Protein AF-H4F6V3-F1 (afdb_monomer)

Radius of gyration: 18.82 Å; Cα contacts (8 Å, |Δi|>4): 52; chains: 1; bounding box: 39×19×52 Å

pLDDT: mean 95.43, std 5.47, range [60.38, 98.56]

Sequence (71 aa):
MYSEFDREIGEERVEQERQARINAASAALKQQGREQCGCGATISQARRRVHPSATRCLECQVIVEKEAYLK

Solvent-accessible surface area (backbone atoms only — not comparable to full-atom values): 4093 Å² total; per-residue (Å²): 132,82,53,70,67,60,48,52,55,50,52,51,52,54,50,51,54,51,50,51,54,52,48,54,55,53,52,56,61,70,40,84,37,49,62,53,16,93,87,70,47,69,34,52,67,69,54,45,70,78,38,53,31,40,56,54,30,72,67,61,44,54,52,54,53,50,56,63,71,74,104

Mean predicted aligned error: 4.02 Å

Nearest PDB structures (foldseek):
  4ijj-assembly3_C  TM=8.752E-01  e=9.074E-01  Pseudomonas aeruginosa UCBPP-PA14

Structure (mmCIF, N/CA/C/O backbone):
data_AF-H4F6V3-F1
#
_entry.id   AF-H4F6V3-F1
#
loop_
_atom_site.group_PDB
_atom_site.id
_atom_site.type_symbol
_atom_site.label_atom_id
_atom_site.label_alt_id
_atom_site.label_comp_id
_atom_site.label_asym_id
_atom_site.label_entity_id
_atom_site.label_seq_id
_atom_site.pdbx_PDB_ins_code
_atom_site.Cartn_x
_atom_site.Cartn_y
_atom_site.Cartn_z
_atom_site.occupancy
_atom_site.B_iso_or_equiv
_atom_site.auth_seq_id
_atom_site.auth_comp_id
_atom_site.auth_asym_id
_atom_site.auth_atom_id
_atom_site.pdbx_PDB_model_num
ATOM 1 N N . MET A 1 1 ? 16.128 -6.363 -36.835 1.00 79.50 1 MET A N 1
ATOM 2 C CA . MET A 1 1 ? 16.542 -7.119 -35.635 1.00 79.50 1 MET A CA 1
ATOM 3 C C . MET A 1 1 ? 17.237 -6.122 -34.729 1.00 79.50 1 MET A C 1
ATOM 5 O O . MET A 1 1 ? 18.121 -5.440 -35.229 1.00 79.50 1 MET A O 1
ATOM 9 N N . TYR A 1 2 ? 16.774 -5.942 -33.492 1.00 83.62 2 TYR A N 1
ATOM 10 C CA . TYR A 1 2 ? 17.416 -5.022 -32.544 1.00 83.62 2 TYR A CA 1
ATOM 11 C C . TYR A 1 2 ? 18.823 -5.512 -32.197 1.00 83.62 2 TYR A C 1
ATOM 13 O O . TYR A 1 2 ? 19.046 -6.727 -32.161 1.00 83.62 2 TYR A O 1
ATOM 21 N N . SER A 1 3 ? 19.753 -4.583 -31.968 1.00 94.75 3 SER A N 1
ATOM 22 C CA . SER A 1 3 ? 21.093 -4.933 -31.496 1.00 94.75 3 SER A CA 1
ATOM 23 C C . SER A 1 3 ? 21.045 -5.435 -30.049 1.00 94.75 3 SER A C 1
ATOM 25 O O . SER A 1 3 ? 20.056 -5.241 -29.345 1.00 94.75 3 SER A O 1
ATOM 27 N N . GLU A 1 4 ? 22.101 -6.104 -29.595 1.00 93.69 4 GLU A N 1
ATOM 28 C CA . GLU A 1 4 ? 22.229 -6.534 -28.195 1.00 93.69 4 GLU A CA 1
ATOM 29 C C . GLU A 1 4 ? 22.173 -5.337 -27.234 1.00 93.69 4 GLU A C 1
ATOM 31 O O . GLU A 1 4 ? 21.408 -5.357 -26.276 1.00 93.69 4 GLU A O 1
ATOM 36 N N . PHE A 1 5 ? 22.842 -4.239 -27.591 1.00 94.06 5 PHE A N 1
ATOM 37 C CA . PHE A 1 5 ? 22.794 -2.974 -26.859 1.00 94.06 5 PHE A CA 1
ATOM 38 C C . PHE A 1 5 ? 21.373 -2.392 -26.749 1.00 94.06 5 PHE A C 1
ATOM 40 O O . PHE A 1 5 ? 20.955 -1.956 -25.677 1.00 94.06 5 PHE A O 1
ATOM 47 N N . ASP A 1 6 ? 20.589 -2.428 -27.835 1.00 95.94 6 ASP A N 1
ATOM 48 C CA . ASP A 1 6 ? 19.190 -1.972 -27.803 1.00 95.94 6 ASP A CA 1
ATOM 49 C C . ASP A 1 6 ? 18.335 -2.827 -26.853 1.00 95.94 6 ASP A C 1
ATOM 51 O O . ASP A 1 6 ? 17.390 -2.325 -26.238 1.00 95.94 6 ASP A O 1
ATOM 55 N N . ARG A 1 7 ? 18.653 -4.123 -26.736 1.00 95.12 7 ARG A N 1
ATOM 56 C CA . ARG A 1 7 ? 17.952 -5.055 -25.844 1.00 95.12 7 ARG A CA 1
ATOM 57 C C . ARG A 1 7 ? 18.315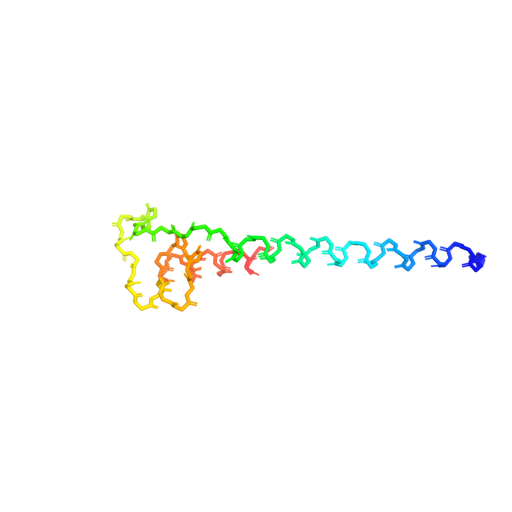 -4.802 -24.386 1.00 95.12 7 ARG A C 1
ATOM 59 O O . ARG A 1 7 ? 17.400 -4.696 -23.577 1.00 95.12 7 ARG A O 1
ATOM 66 N N . GLU A 1 8 ? 19.597 -4.618 -24.076 1.00 96.88 8 GLU A N 1
ATOM 67 C CA . GLU A 1 8 ? 20.068 -4.280 -22.725 1.00 96.88 8 GLU A CA 1
ATOM 68 C C . GLU A 1 8 ? 19.427 -2.984 -22.208 1.00 96.88 8 GLU A C 1
ATOM 70 O O . GLU A 1 8 ? 18.868 -2.962 -21.112 1.00 96.88 8 GLU A O 1
ATOM 75 N N . ILE A 1 9 ? 19.406 -1.922 -23.025 1.00 97.38 9 ILE A N 1
ATOM 76 C CA . ILE A 1 9 ? 18.735 -0.661 -22.664 1.00 97.38 9 ILE A CA 1
ATOM 77 C C . ILE A 1 9 ? 17.234 -0.875 -22.443 1.00 97.38 9 ILE A C 1
ATOM 79 O O . ILE A 1 9 ? 16.638 -0.278 -21.543 1.00 97.38 9 ILE A O 1
ATOM 83 N N . GLY A 1 10 ? 16.596 -1.691 -23.286 1.00 97.12 10 GLY A N 1
ATOM 84 C CA . GLY A 1 10 ? 15.181 -2.020 -23.144 1.00 97.12 10 GLY A CA 1
ATOM 85 C C . GLY A 1 10 ? 14.882 -2.709 -21.811 1.00 97.12 10 GLY A C 1
ATOM 86 O O . GLY A 1 10 ? 13.960 -2.303 -21.104 1.00 97.12 10 GLY A O 1
ATOM 87 N N . GLU A 1 11 ? 15.685 -3.709 -21.452 1.00 97.38 11 GLU A N 1
ATOM 88 C CA . GLU A 1 11 ? 15.570 -4.447 -20.191 1.00 97.38 11 GLU A CA 1
ATOM 89 C C . GLU A 1 11 ? 15.820 -3.543 -18.979 1.00 97.38 11 GLU A C 1
ATOM 91 O O . GLU A 1 11 ? 15.037 -3.561 -18.026 1.00 97.38 11 GLU A O 1
ATOM 96 N N . GLU A 1 12 ? 16.839 -2.681 -19.041 1.00 98.12 12 GLU A N 1
ATOM 97 C CA . GLU A 1 12 ? 17.136 -1.728 -17.972 1.00 98.12 12 GLU A CA 1
ATOM 98 C C . GLU A 1 12 ? 15.957 -0.778 -17.719 1.00 98.12 12 GLU A C 1
ATOM 100 O O . GLU A 1 12 ? 15.562 -0.562 -16.573 1.00 98.12 12 GLU A O 1
ATOM 105 N N . ARG A 1 13 ? 15.334 -0.243 -18.777 1.00 98.00 13 ARG A N 1
ATOM 106 C CA . ARG A 1 13 ? 14.175 0.657 -18.641 1.00 98.00 13 ARG A CA 1
ATO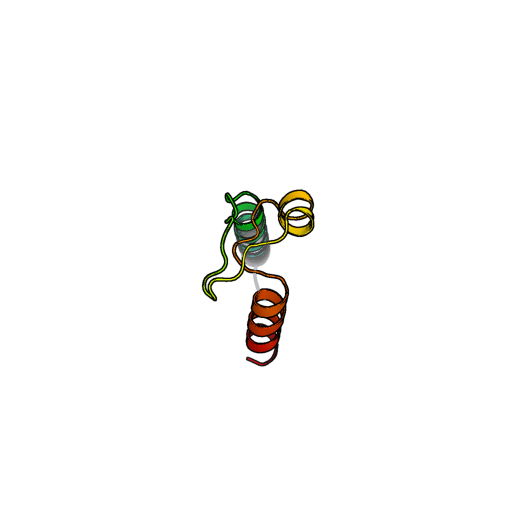M 107 C C . ARG A 1 13 ? 12.971 -0.039 -18.016 1.00 98.00 13 ARG A C 1
ATOM 109 O O . ARG A 1 13 ? 12.318 0.543 -17.151 1.00 98.00 13 ARG A O 1
ATOM 116 N N . VAL A 1 14 ? 12.694 -1.281 -18.413 1.00 98.19 14 VAL A N 1
ATOM 117 C CA . VAL A 1 14 ? 11.614 -2.082 -17.814 1.00 98.19 14 VAL A CA 1
ATOM 118 C C . VAL A 1 14 ? 11.862 -2.279 -16.319 1.00 98.19 14 VAL A C 1
ATOM 120 O O . VAL A 1 14 ? 10.945 -2.118 -15.508 1.00 98.19 14 VAL A O 1
ATOM 123 N N . GLU A 1 15 ? 13.102 -2.572 -15.935 1.00 98.25 15 GLU A N 1
ATOM 124 C CA . GLU A 1 15 ? 13.464 -2.768 -14.535 1.00 98.25 15 GLU A CA 1
ATOM 125 C C . GLU A 1 15 ? 13.393 -1.464 -13.727 1.00 98.25 15 GLU A C 1
ATOM 127 O O . GLU A 1 15 ? 12.854 -1.448 -12.617 1.00 98.25 15 GLU A O 1
ATOM 132 N N . GLN A 1 16 ? 13.837 -0.343 -14.302 1.00 98.25 16 GLN A N 1
ATOM 133 C CA . GLN A 1 16 ? 13.699 0.982 -13.696 1.00 98.25 16 GLN A CA 1
ATOM 134 C C . GLN A 1 16 ? 12.225 1.343 -13.453 1.00 98.25 16 GLN A C 1
ATOM 136 O O . GLN A 1 16 ? 11.874 1.79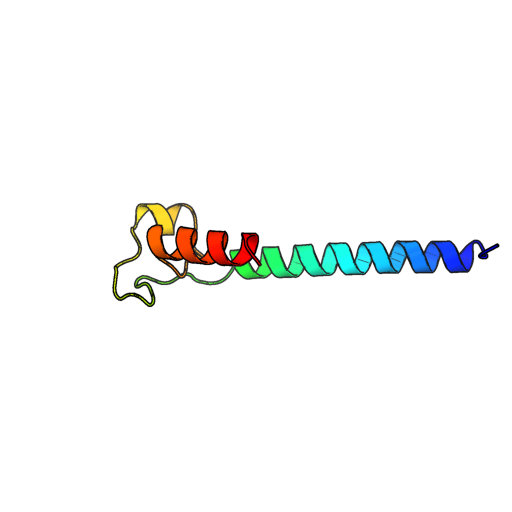3 -12.360 1.00 98.25 16 GLN A O 1
ATOM 141 N N . GLU A 1 17 ? 11.339 1.107 -14.425 1.00 98.38 17 GLU A N 1
ATOM 142 C CA . GLU A 1 17 ? 9.900 1.348 -14.266 1.00 98.38 17 GLU A CA 1
ATOM 143 C C . GLU A 1 17 ? 9.284 0.462 -13.178 1.00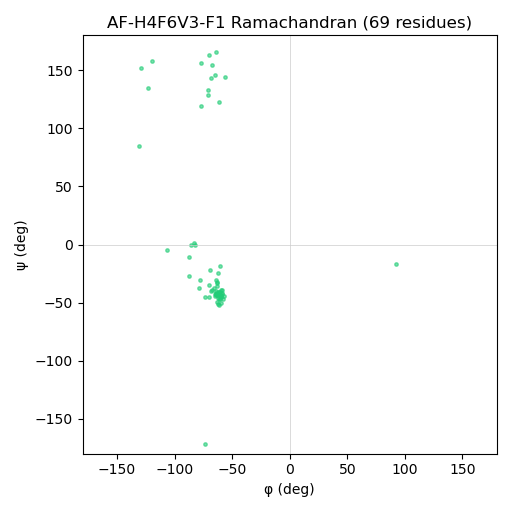 98.38 17 GLU A C 1
ATOM 145 O O . GLU A 1 17 ? 8.496 0.934 -12.346 1.00 98.38 17 GLU A O 1
ATOM 150 N N . ARG A 1 18 ? 9.661 -0.821 -13.147 1.00 98.31 18 ARG A N 1
ATOM 151 C CA . ARG A 1 18 ? 9.224 -1.767 -12.115 1.00 98.31 18 ARG A CA 1
ATOM 152 C C . ARG A 1 18 ? 9.653 -1.284 -10.732 1.00 98.31 18 ARG A C 1
ATOM 154 O O . ARG A 1 18 ? 8.818 -1.186 -9.825 1.00 98.31 18 ARG A O 1
ATOM 161 N N . GLN A 1 19 ? 10.926 -0.929 -10.577 1.00 98.56 19 GLN A N 1
ATOM 162 C CA . GLN A 1 19 ? 11.475 -0.466 -9.309 1.00 98.56 19 GLN A CA 1
ATOM 163 C C . GLN A 1 19 ? 10.857 0.868 -8.876 1.00 98.56 19 GLN A C 1
ATOM 165 O O . GLN A 1 19 ? 10.548 1.042 -7.696 1.00 98.56 19 GLN A O 1
ATOM 170 N N . ALA A 1 20 ? 10.589 1.784 -9.810 1.00 98.38 20 ALA A N 1
ATOM 171 C CA . ALA A 1 20 ? 9.902 3.041 -9.524 1.00 98.38 20 ALA A CA 1
ATOM 172 C C . ALA A 1 20 ? 8.499 2.807 -8.937 1.00 98.38 20 ALA A C 1
ATOM 174 O O . ALA A 1 20 ? 8.141 3.423 -7.929 1.00 98.38 20 ALA A O 1
ATOM 175 N N . ARG A 1 21 ? 7.723 1.868 -9.499 1.00 97.94 21 ARG A N 1
ATOM 176 C CA . ARG A 1 21 ? 6.390 1.506 -8.977 1.00 97.94 21 ARG A CA 1
ATOM 177 C C . ARG A 1 21 ? 6.463 0.878 -7.585 1.00 97.94 21 ARG A C 1
ATOM 179 O O . ARG A 1 21 ? 5.679 1.242 -6.708 1.00 97.94 21 ARG A O 1
ATOM 186 N N . ILE A 1 22 ? 7.426 -0.016 -7.355 1.00 98.25 22 ILE A N 1
ATOM 187 C CA . ILE A 1 22 ? 7.657 -0.632 -6.037 1.00 98.25 22 ILE A CA 1
ATOM 188 C C . ILE A 1 22 ? 8.040 0.429 -5.003 1.00 98.25 22 ILE A C 1
ATOM 190 O O . ILE A 1 22 ? 7.518 0.426 -3.884 1.00 98.25 22 ILE A O 1
ATOM 194 N N . ASN A 1 23 ? 8.917 1.361 -5.374 1.00 98.25 23 ASN A N 1
ATOM 195 C CA . ASN A 1 23 ? 9.349 2.447 -4.502 1.00 98.25 23 ASN A CA 1
ATOM 196 C C . ASN A 1 23 ? 8.177 3.362 -4.135 1.00 98.25 23 ASN A C 1
ATOM 198 O O . ASN A 1 23 ? 8.020 3.697 -2.961 1.00 98.25 23 ASN A O 1
ATOM 202 N N . ALA A 1 24 ? 7.321 3.710 -5.100 1.00 96.94 24 ALA A N 1
ATOM 203 C CA . AL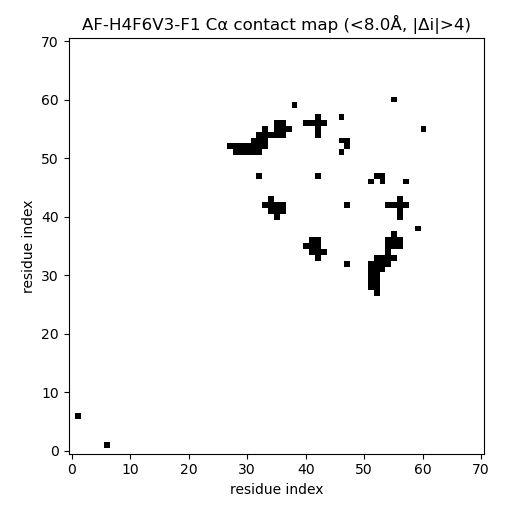A A 1 24 ? 6.127 4.514 -4.853 1.00 96.94 24 ALA A CA 1
ATOM 204 C C . ALA A 1 24 ? 5.154 3.822 -3.879 1.00 96.94 24 ALA A C 1
ATOM 206 O O . ALA A 1 24 ? 4.719 4.434 -2.901 1.00 96.94 24 ALA A O 1
ATOM 207 N N . ALA A 1 25 ? 4.872 2.530 -4.087 1.00 95.69 25 ALA A N 1
ATOM 208 C CA . ALA A 1 25 ? 4.022 1.749 -3.185 1.00 95.69 25 ALA A CA 1
ATOM 209 C C . ALA A 1 25 ? 4.629 1.640 -1.773 1.00 95.69 25 ALA A C 1
ATOM 211 O O . ALA A 1 25 ? 3.946 1.843 -0.769 1.00 95.69 25 ALA A O 1
ATOM 212 N N . SER A 1 26 ? 5.938 1.396 -1.689 1.00 96.50 26 SER A N 1
ATOM 213 C CA . SER A 1 26 ? 6.663 1.308 -0.418 1.00 96.50 26 SER A CA 1
ATOM 214 C C . SER A 1 26 ? 6.666 2.637 0.338 1.00 96.50 26 SER A C 1
ATOM 216 O O . SER A 1 26 ? 6.523 2.656 1.560 1.00 96.50 26 SER A O 1
ATOM 218 N N . ALA A 1 27 ? 6.819 3.757 -0.3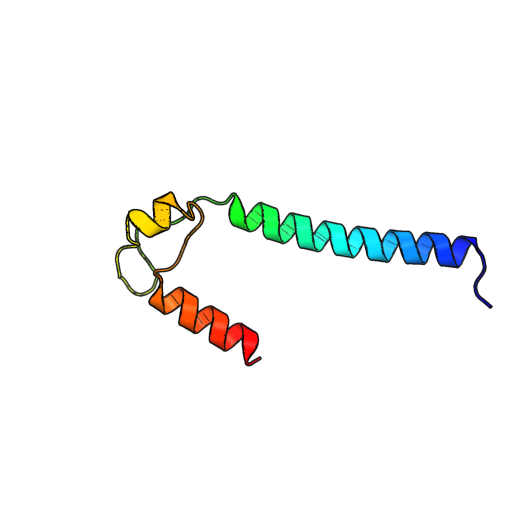72 1.00 96.19 27 ALA A N 1
ATOM 219 C CA . ALA A 1 27 ? 6.760 5.087 0.216 1.00 96.19 27 ALA A CA 1
ATOM 220 C C . ALA A 1 27 ? 5.368 5.382 0.791 1.00 96.19 27 ALA A C 1
ATOM 222 O O . ALA A 1 27 ? 5.279 5.876 1.913 1.00 96.19 27 ALA A O 1
ATOM 223 N N . ALA A 1 28 ? 4.294 5.013 0.083 1.00 93.56 28 ALA A N 1
ATOM 224 C CA . ALA A 1 28 ? 2.924 5.176 0.571 1.00 93.56 28 ALA A CA 1
ATOM 225 C C . ALA A 1 28 ? 2.677 4.419 1.891 1.00 93.56 28 ALA A C 1
ATOM 227 O O . ALA A 1 28 ? 2.055 4.958 2.806 1.00 93.56 28 ALA A O 1
ATOM 228 N N . LEU A 1 29 ? 3.229 3.208 2.039 1.00 94.62 29 LEU A N 1
ATOM 229 C CA . LEU A 1 29 ? 3.097 2.416 3.268 1.00 94.62 29 LEU A CA 1
ATOM 230 C C . LEU A 1 29 ? 3.853 2.998 4.472 1.00 94.62 29 LEU A C 1
ATOM 232 O O . LEU A 1 29 ? 3.491 2.693 5.609 1.00 94.62 29 LEU A O 1
ATOM 236 N N . LYS A 1 30 ? 4.871 3.836 4.244 1.00 94.69 30 LYS A N 1
ATOM 237 C CA . LYS A 1 30 ? 5.688 4.466 5.297 1.00 94.69 30 LYS A CA 1
ATOM 238 C C . LYS A 1 30 ? 5.117 5.787 5.817 1.00 94.69 30 LYS A C 1
ATOM 240 O O . LYS A 1 30 ? 5.630 6.315 6.800 1.00 94.69 30 LYS A O 1
ATOM 245 N N . GLN A 1 31 ? 4.100 6.344 5.162 1.00 93.44 31 GLN A N 1
ATOM 246 C CA . GLN A 1 31 ? 3.505 7.613 5.581 1.00 93.44 31 GLN A CA 1
ATOM 247 C C . GLN A 1 31 ? 2.781 7.481 6.926 1.00 93.44 31 GLN A C 1
ATOM 249 O O . GLN A 1 31 ? 2.304 6.410 7.294 1.00 93.44 31 GLN A O 1
ATOM 254 N N . GLN A 1 32 ? 2.666 8.584 7.664 1.00 95.00 32 GLN A N 1
ATOM 255 C CA . GLN A 1 32 ? 1.854 8.606 8.876 1.00 95.00 32 GLN A CA 1
ATOM 256 C C . GLN A 1 32 ? 0.365 8.542 8.507 1.00 95.00 32 GLN A C 1
ATOM 258 O O . GLN A 1 32 ? -0.116 9.316 7.677 1.00 95.00 32 GLN A O 1
ATOM 263 N N . GLY A 1 33 ? -0.367 7.614 9.124 1.00 96.19 33 GLY A N 1
ATOM 264 C CA . GLY A 1 33 ? -1.815 7.512 8.978 1.00 96.19 33 GLY A CA 1
ATOM 265 C C . GLY A 1 33 ? -2.567 8.615 9.721 1.00 96.19 33 GLY A C 1
ATOM 266 O O . GLY A 1 33 ? -1.990 9.563 10.253 1.00 96.19 33 GLY A O 1
ATOM 267 N N . ARG A 1 34 ? -3.893 8.485 9.768 1.00 96.69 34 ARG A N 1
ATOM 268 C CA . ARG A 1 34 ? -4.790 9.445 10.428 1.00 96.69 34 ARG A CA 1
ATOM 269 C C . ARG A 1 34 ? -5.583 8.786 11.545 1.00 96.69 34 ARG A C 1
ATOM 271 O O . ARG A 1 34 ? -5.798 7.577 11.548 1.00 96.69 34 ARG A O 1
ATOM 278 N N . GLU A 1 35 ? -6.061 9.600 12.480 1.00 97.44 35 GLU A N 1
ATOM 279 C CA . GLU A 1 35 ? -7.008 9.151 13.507 1.00 97.44 35 GLU A CA 1
ATOM 280 C C . GLU A 1 35 ? -8.462 9.264 13.046 1.00 97.44 35 GLU A C 1
ATOM 282 O O . GLU A 1 35 ? -9.308 8.483 13.478 1.00 97.44 35 GLU A O 1
ATOM 287 N N . GLN A 1 36 ? -8.744 10.198 12.136 1.00 98.00 36 GLN A N 1
ATOM 288 C CA . GLN A 1 36 ? -10.075 10.450 11.599 1.00 98.00 36 GLN A CA 1
ATOM 289 C C . GLN A 1 36 ? -10.078 10.312 10.075 1.00 98.00 36 GLN A C 1
ATOM 291 O O . GLN A 1 36 ? -9.181 10.789 9.375 1.00 98.00 36 GLN A O 1
ATOM 296 N N . CYS A 1 37 ? -11.094 9.620 9.569 1.00 98.06 37 CYS A N 1
ATOM 297 C CA . CYS A 1 37 ? -11.355 9.460 8.147 1.00 98.06 37 CYS A CA 1
ATOM 298 C C . CYS A 1 37 ? -11.992 10.735 7.574 1.00 98.06 37 CYS A C 1
ATOM 300 O O . CYS A 1 37 ? -12.680 11.464 8.284 1.00 98.06 37 CYS A O 1
ATOM 302 N N . GLY A 1 38 ? -11.856 10.960 6.263 1.00 97.38 38 GLY A N 1
ATOM 303 C CA . GLY A 1 38 ? -12.527 12.068 5.571 1.00 97.38 38 GLY A CA 1
ATOM 304 C C . GLY A 1 38 ? -14.062 12.030 5.642 1.00 97.38 38 GLY A C 1
ATOM 305 O O . GLY A 1 38 ? -14.694 13.060 5.460 1.00 97.38 38 GLY A O 1
ATOM 306 N N . CYS A 1 39 ? -14.664 10.876 5.955 1.00 97.50 39 CYS A N 1
ATOM 307 C CA . CYS A 1 39 ? -16.106 10.754 6.202 1.00 97.50 39 CYS A CA 1
ATOM 308 C C . CYS A 1 39 ? -16.539 11.148 7.630 1.00 97.50 39 CYS A C 1
ATOM 310 O O . CYS A 1 39 ? -17.714 11.036 7.958 1.00 97.50 39 CYS A O 1
ATOM 312 N N . GLY A 1 40 ? -15.605 11.548 8.501 1.00 97.44 40 GLY A N 1
ATOM 313 C CA . GLY A 1 40 ? -15.861 11.907 9.901 1.00 97.44 40 GLY A CA 1
ATOM 314 C C . GLY A 1 40 ? -15.713 10.754 10.903 1.00 97.44 40 GLY A C 1
ATOM 315 O O . GLY A 1 40 ? -15.524 11.007 12.093 1.00 97.44 40 GLY A O 1
ATOM 316 N N . ALA A 1 41 ? -15.713 9.497 10.447 1.00 97.44 41 ALA A N 1
ATOM 317 C CA . ALA A 1 41 ? -15.534 8.334 11.319 1.00 97.44 41 ALA A CA 1
ATOM 318 C C . ALA A 1 41 ? -14.113 8.240 11.903 1.00 97.44 41 ALA A C 1
ATOM 320 O O . ALA A 1 41 ? -13.117 8.486 11.214 1.00 97.44 41 ALA A O 1
ATOM 321 N N . THR A 1 42 ? -14.001 7.799 13.157 1.00 98.06 42 THR A N 1
ATOM 322 C CA . THR A 1 42 ? -12.711 7.472 13.781 1.00 98.06 42 THR A CA 1
ATOM 323 C C . THR A 1 42 ? -12.124 6.196 13.173 1.00 98.06 42 THR A C 1
ATOM 325 O O . THR A 1 42 ? -12.798 5.173 13.047 1.00 98.06 42 THR A O 1
ATOM 328 N N . ILE A 1 43 ? -10.840 6.226 12.814 1.00 98.06 43 ILE A N 1
ATOM 329 C CA . ILE A 1 43 ? -10.113 5.053 12.325 1.00 98.06 43 ILE A CA 1
ATOM 330 C C . ILE A 1 43 ? -9.773 4.165 13.523 1.00 98.06 43 ILE A C 1
ATOM 332 O O . ILE A 1 43 ? -9.057 4.570 14.447 1.00 98.06 43 ILE A O 1
ATOM 336 N N . SER A 1 44 ? -10.295 2.937 13.495 1.00 97.69 44 SER A N 1
ATOM 337 C CA . SER A 1 44 ? -10.187 2.008 14.618 1.00 97.69 44 SER A CA 1
ATOM 338 C C . SER A 1 44 ? -8.733 1.770 15.026 1.00 97.69 44 SER A C 1
ATOM 340 O O . SER A 1 44 ? -7.819 1.704 14.198 1.00 97.69 44 SER A O 1
ATOM 342 N N . GLN A 1 45 ? -8.513 1.606 16.331 1.00 97.06 45 GLN A N 1
ATOM 343 C CA . GLN A 1 45 ? -7.176 1.351 16.861 1.00 97.06 45 GLN A CA 1
ATOM 344 C C . GLN A 1 45 ? -6.571 0.068 16.271 1.00 97.06 45 GLN A C 1
ATOM 346 O O . GLN A 1 45 ? -5.393 0.055 15.927 1.00 97.06 45 GLN A O 1
ATOM 351 N N . ALA A 1 46 ? -7.377 -0.985 16.090 1.00 97.19 46 ALA A N 1
ATOM 352 C CA . ALA A 1 46 ? -6.941 -2.229 15.455 1.00 97.19 46 ALA A CA 1
ATOM 353 C C . ALA A 1 46 ? -6.392 -1.988 14.038 1.00 97.19 46 ALA A C 1
ATOM 355 O O . ALA A 1 46 ? -5.313 -2.475 13.705 1.00 97.19 46 ALA A O 1
ATOM 356 N N . ARG A 1 47 ? -7.077 -1.165 13.230 1.00 96.50 47 ARG A N 1
ATOM 357 C CA . ARG A 1 47 ? -6.622 -0.810 11.8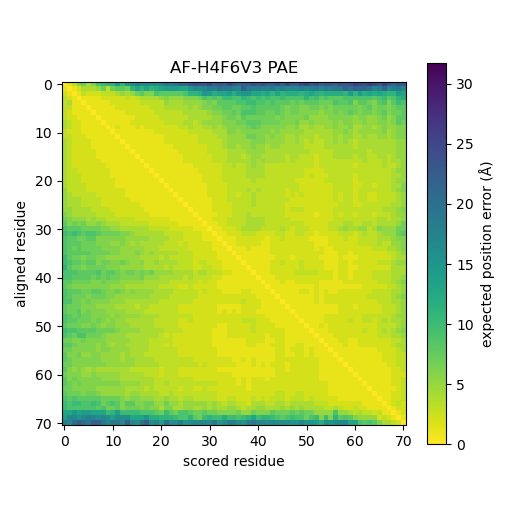79 1.00 96.50 47 ARG A CA 1
ATOM 358 C C . ARG A 1 47 ? -5.324 -0.011 11.910 1.00 96.50 47 ARG A C 1
ATOM 360 O O . ARG A 1 47 ? -4.418 -0.344 11.159 1.00 96.50 47 ARG A O 1
ATOM 367 N N . ARG A 1 48 ? -5.199 0.978 12.802 1.00 96.38 48 ARG A N 1
ATOM 368 C CA . ARG A 1 48 ? -3.963 1.772 12.954 1.00 96.38 48 ARG A CA 1
ATOM 369 C C . ARG A 1 48 ? -2.769 0.942 13.433 1.00 96.38 48 ARG A C 1
ATOM 371 O O . ARG A 1 48 ? -1.643 1.246 13.065 1.00 96.38 48 ARG A O 1
ATOM 378 N N . ARG A 1 49 ? -2.998 -0.111 14.226 1.00 95.69 49 ARG A N 1
ATOM 379 C CA . ARG A 1 49 ? -1.938 -1.039 14.657 1.00 95.69 49 ARG A CA 1
ATOM 380 C C . ARG A 1 49 ? -1.420 -1.901 13.506 1.00 95.69 49 ARG A C 1
ATOM 382 O O . ARG A 1 49 ? -0.215 -2.059 13.376 1.00 95.69 49 ARG A O 1
ATOM 389 N N . VAL A 1 50 ? -2.319 -2.451 12.688 1.00 95.94 50 VAL A N 1
ATOM 390 C CA . VAL A 1 50 ? -1.950 -3.336 11.566 1.00 95.94 50 VAL A CA 1
ATOM 391 C C . VAL A 1 50 ? -1.445 -2.543 10.361 1.00 95.94 50 VAL A C 1
ATOM 393 O O . VAL A 1 50 ? -0.514 -2.962 9.685 1.00 95.94 50 VAL A O 1
ATOM 396 N N . HIS A 1 51 ? -2.045 -1.383 10.099 1.00 95.88 51 HIS A N 1
ATOM 397 C CA . HIS A 1 51 ? -1.710 -0.513 8.980 1.00 95.88 51 HIS A CA 1
ATOM 398 C C . HIS A 1 51 ? -1.519 0.932 9.477 1.00 95.88 51 HIS A C 1
ATOM 400 O O . HIS A 1 51 ? -2.451 1.741 9.425 1.00 95.88 51 HIS A O 1
ATOM 406 N N . PRO A 1 52 ? -0.308 1.277 9.959 1.00 95.75 52 PRO A N 1
ATOM 407 C CA . PRO A 1 52 ? -0.023 2.591 10.547 1.00 95.75 52 PRO A CA 1
ATOM 408 C C . PRO A 1 52 ? -0.187 3.773 9.590 1.00 95.75 52 PRO A C 1
ATOM 410 O O . PRO A 1 52 ? -0.449 4.884 10.039 1.00 95.75 52 PRO A O 1
ATOM 413 N N . SER A 1 53 ? -0.076 3.532 8.284 1.00 97.06 53 SER A N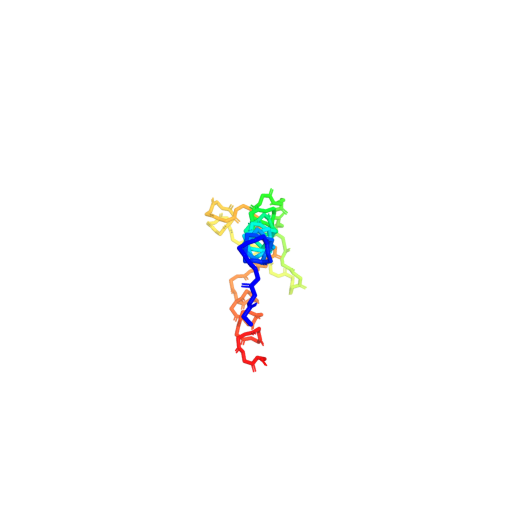 1
ATOM 414 C CA . SER A 1 53 ? -0.288 4.500 7.200 1.00 97.06 53 SER A CA 1
ATOM 415 C C . SER A 1 53 ? -1.757 4.679 6.796 1.00 97.06 53 SER A C 1
ATOM 417 O O . SER A 1 53 ? -2.053 5.459 5.894 1.00 97.06 53 SER A O 1
ATOM 419 N N . ALA A 1 54 ? -2.708 3.997 7.445 1.00 97.12 54 ALA A N 1
ATOM 420 C CA . ALA A 1 54 ? -4.117 4.085 7.075 1.00 97.12 54 ALA A CA 1
ATOM 421 C C . ALA A 1 54 ? -4.666 5.519 7.219 1.00 97.12 54 ALA A C 1
ATOM 423 O O . ALA A 1 54 ? -4.676 6.099 8.305 1.00 97.12 54 ALA A O 1
ATOM 424 N N . THR A 1 55 ? -5.193 6.072 6.122 1.00 97.12 55 THR A N 1
ATOM 425 C CA . THR A 1 55 ? -5.825 7.407 6.076 1.00 97.12 55 THR A CA 1
ATOM 426 C C . THR A 1 55 ? -7.352 7.358 5.962 1.00 97.12 55 THR A C 1
ATOM 428 O O . THR A 1 55 ? -8.009 8.398 6.022 1.00 97.12 55 THR A O 1
ATOM 431 N N . ARG A 1 56 ? -7.931 6.156 5.821 1.00 97.25 56 ARG A N 1
ATOM 432 C CA . ARG A 1 56 ? -9.378 5.906 5.712 1.00 97.25 56 ARG A CA 1
ATOM 433 C C . ARG A 1 56 ? -9.848 4.836 6.694 1.00 97.25 56 ARG A C 1
ATOM 435 O O . ARG A 1 56 ? -9.099 3.909 7.028 1.00 97.25 56 ARG A O 1
ATOM 442 N N . CYS A 1 57 ? -11.114 4.933 7.107 1.00 97.69 57 CYS A N 1
ATOM 443 C CA . CYS A 1 57 ? -11.813 3.828 7.760 1.00 97.69 57 CYS A CA 1
ATOM 444 C C . CYS A 1 57 ? -11.970 2.643 6.789 1.00 97.69 57 CYS A C 1
ATOM 446 O O . CYS A 1 57 ? -11.755 2.782 5.583 1.00 97.69 57 CYS A O 1
ATOM 448 N N . LEU A 1 58 ? -12.317 1.467 7.317 1.00 96.75 58 LEU A N 1
ATOM 449 C CA . LEU A 1 58 ? -12.411 0.244 6.515 1.00 96.75 58 LEU A CA 1
ATOM 450 C C . LEU A 1 58 ? -13.447 0.372 5.387 1.00 96.75 58 LEU A C 1
ATOM 452 O O . LEU A 1 58 ? -13.151 0.015 4.254 1.00 96.75 58 LEU A O 1
ATOM 456 N N . GLU A 1 59 ? -14.616 0.937 5.677 1.00 97.38 59 GLU A N 1
ATOM 457 C CA . GLU A 1 59 ? -15.701 1.102 4.701 1.00 97.38 59 GLU A CA 1
ATOM 458 C C . GLU A 1 59 ? -15.290 2.007 3.536 1.00 97.38 59 GLU A C 1
ATOM 460 O O . GLU A 1 59 ? -15.365 1.601 2.378 1.00 97.38 59 GLU A O 1
ATOM 465 N N . CYS A 1 60 ? -14.763 3.202 3.830 1.00 98.00 60 CYS A N 1
ATOM 466 C CA . CYS A 1 60 ? -14.270 4.107 2.793 1.00 98.00 60 CYS A CA 1
ATOM 467 C C . CYS A 1 60 ? -13.095 3.511 2.011 1.00 98.00 60 CYS A C 1
ATOM 469 O O . CYS A 1 60 ? -12.956 3.809 0.828 1.00 98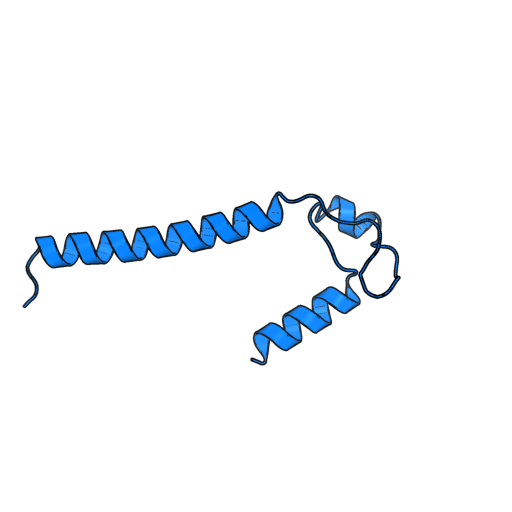.00 60 CYS A O 1
ATOM 471 N N . GLN A 1 61 ? -12.247 2.688 2.642 1.00 97.12 61 GLN A N 1
ATOM 472 C CA . GLN A 1 61 ? -11.181 1.990 1.924 1.00 97.12 61 GLN A CA 1
ATOM 473 C C . GLN A 1 61 ? -11.761 1.019 0.891 1.00 97.12 61 GLN A C 1
ATOM 475 O O . GLN A 1 61 ? -11.367 1.078 -0.268 1.00 97.12 61 GLN A O 1
ATOM 480 N N . VAL A 1 62 ? -12.723 0.182 1.290 1.00 96.94 62 VAL A N 1
ATOM 481 C CA . VAL A 1 62 ? -13.363 -0.794 0.395 1.00 96.94 62 VAL A CA 1
ATOM 482 C C . VAL A 1 62 ? -14.063 -0.101 -0.774 1.00 96.94 62 VAL A C 1
ATOM 484 O O . VAL A 1 62 ? -13.975 -0.582 -1.900 1.00 96.94 62 VAL A O 1
ATOM 487 N N . ILE A 1 63 ? -14.743 1.023 -0.533 1.00 97.06 63 ILE A N 1
ATOM 488 C CA . ILE A 1 63 ? -15.403 1.798 -1.596 1.00 97.06 63 ILE A CA 1
ATOM 489 C C . ILE A 1 63 ? -14.370 2.304 -2.608 1.00 97.06 63 ILE A C 1
ATOM 491 O O . ILE A 1 63 ? -14.499 2.028 -3.796 1.00 97.06 63 ILE A O 1
ATOM 495 N N . VAL A 1 64 ? -13.313 2.974 -2.136 1.00 96.38 64 VAL A N 1
ATOM 496 C CA . VAL A 1 64 ? -12.274 3.540 -3.012 1.00 96.38 64 VAL A CA 1
ATOM 497 C C . VAL A 1 64 ? -11.541 2.453 -3.801 1.00 96.38 64 VAL A C 1
ATOM 499 O O . VAL A 1 64 ? -11.264 2.638 -4.982 1.00 96.38 64 VAL A O 1
ATOM 502 N N . GLU A 1 65 ? -11.233 1.315 -3.179 1.00 95.69 65 GLU A N 1
ATOM 503 C CA . GLU A 1 65 ? -10.579 0.195 -3.867 1.00 95.69 65 GLU A CA 1
ATOM 504 C C . GLU A 1 65 ? -11.490 -0.444 -4.922 1.00 95.69 65 GLU A C 1
ATOM 506 O O . GLU A 1 65 ? -11.024 -0.754 -6.018 1.00 95.69 65 GLU A O 1
ATOM 511 N N . LYS A 1 66 ? -12.793 -0.581 -4.641 1.00 96.12 66 LYS A N 1
ATOM 512 C CA . LYS A 1 66 ? -13.774 -1.045 -5.634 1.00 96.12 66 LYS A CA 1
ATOM 513 C C . LYS A 1 66 ? -13.870 -0.087 -6.817 1.00 96.12 66 LYS A C 1
ATOM 515 O O . LYS A 1 66 ? -13.837 -0.535 -7.956 1.00 96.12 66 LYS A O 1
ATOM 520 N N . GLU A 1 67 ? -13.959 1.216 -6.564 1.00 95.00 67 GLU A N 1
ATOM 521 C CA . GLU A 1 67 ? -13.997 2.232 -7.623 1.00 95.00 67 GLU A CA 1
ATOM 522 C C . GLU A 1 67 ? -12.714 2.253 -8.459 1.00 95.00 67 GLU A C 1
ATOM 524 O O . GLU A 1 67 ? -12.776 2.487 -9.662 1.00 95.00 67 GLU A O 1
ATOM 529 N N . ALA A 1 68 ? -11.555 2.006 -7.845 1.00 92.56 68 ALA A N 1
ATOM 530 C CA . ALA A 1 68 ? -10.289 1.914 -8.562 1.00 92.56 68 ALA A CA 1
ATOM 531 C C . ALA A 1 68 ? -10.200 0.657 -9.440 1.00 92.56 68 ALA A C 1
ATOM 533 O O . ALA A 1 68 ? -9.597 0.721 -10.503 1.00 92.56 68 ALA A O 1
ATOM 534 N N . TYR A 1 69 ? -10.788 -0.464 -9.007 1.00 87.06 69 TYR A N 1
ATOM 535 C CA . TYR A 1 69 ? -10.797 -1.718 -9.769 1.00 87.06 69 TYR A CA 1
ATOM 536 C C . TYR A 1 69 ? -11.819 -1.729 -10.914 1.00 87.06 69 TYR A C 1
ATOM 538 O O . TYR A 1 69 ? -11.615 -2.400 -11.917 1.00 87.06 69 TYR A O 1
ATOM 546 N N . LEU A 1 70 ? -12.937 -1.016 -10.751 1.00 81.44 70 LEU A N 1
ATOM 547 C CA . LEU A 1 70 ? -13.998 -0.916 -11.760 1.00 81.44 70 LEU A CA 1
ATOM 548 C C . LEU A 1 70 ? -13.749 0.181 -12.810 1.00 81.44 70 LEU A C 1
ATOM 550 O O . LEU A 1 70 ? -14.589 0.371 -13.690 1.00 81.44 70 LEU A O 1
ATOM 554 N N . LYS A 1 71 ? -12.639 0.913 -12.697 1.00 60.38 71 LYS A N 1
ATOM 555 C CA . LYS A 1 71 ? -12.151 1.861 -13.704 1.00 60.38 71 LYS A CA 1
ATOM 556 C C . LYS A 1 71 ? -11.262 1.160 -14.717 1.00 60.38 71 LYS A C 1
ATOM 558 O O . LYS A 1 71 ? -11.375 1.533 -15.904 1.00 60.38 71 LYS A O 1
#

Secondary structure (DSSP, 8-state):
---HHHHHHHHHHHHHHHHHHHHHHHHHHHS---SB-TTSPBPPHHHHHH-TT--S-HHHHHHHHHHHH--

Foldseek 3Di:
DDDPVRVVVVVVVVVVVVVVVVVVVVVLQPDAEDQAEPVGDGADPVCCVVRRSHPHHPVVVVVVVVVVVVD